Protein AF-A0A7Y8ILN4-F1 (afdb_monomer_lite)

pLDDT: mean 87.77, std 12.15, range [34.78, 97.06]

Secondary structure (DSSP, 8-state):
---PPPHHHHHHHHHHHHHHTT--HHHHIIIIIHHHHHHHS-HHHHHHHHHHTTS-PPPTTS-HHHHHHHHHHHHHHHTT--

Structure (mmCIF, N/CA/C/O backbone):
data_AF-A0A7Y8ILN4-F1
#
_entry.id   AF-A0A7Y8ILN4-F1
#
loop_
_atom_site.group_PDB
_atom_site.id
_atom_site.type_symbol
_atom_site.label_atom_id
_atom_site.label_alt_id
_atom_site.label_comp_id
_atom_site.label_asym_id
_atom_site.label_entity_id
_atom_site.label_seq_id
_atom_site.pdbx_PDB_ins_code
_atom_site.Cartn_x
_atom_site.Cartn_y
_atom_site.Cartn_z
_atom_site.occupancy
_atom_site.B_iso_or_equiv
_atom_site.auth_seq_id
_atom_site.auth_comp_id
_atom_site.auth_asym_id
_atom_site.auth_atom_id
_atom_site.pdbx_PDB_model_num
ATOM 1 N N . MET A 1 1 ? -11.806 14.178 -19.211 1.00 34.78 1 MET A N 1
ATOM 2 C CA . MET A 1 1 ? -11.254 12.809 -19.265 1.00 34.78 1 MET A CA 1
ATOM 3 C C . MET A 1 1 ? -11.408 12.234 -17.876 1.00 34.78 1 MET A C 1
ATOM 5 O O . MET A 1 1 ? -10.843 12.803 -16.952 1.00 34.78 1 MET A O 1
ATOM 9 N N . SER A 1 2 ? -12.252 11.221 -17.698 1.00 37.44 2 SER A N 1
ATOM 10 C CA . SER A 1 2 ? -12.379 10.539 -16.410 1.00 37.44 2 SER A CA 1
ATOM 11 C C . SER A 1 2 ? -11.047 9.846 -16.136 1.00 37.44 2 SER A C 1
ATOM 13 O O . SER A 1 2 ? -10.663 8.971 -16.909 1.00 37.44 2 SER A O 1
ATOM 15 N N . LYS A 1 3 ? -10.309 10.305 -15.121 1.00 45.81 3 LYS A N 1
ATOM 16 C CA . LYS A 1 3 ? -9.078 9.658 -14.656 1.00 45.81 3 LYS A CA 1
ATOM 17 C C . LYS A 1 3 ? -9.488 8.230 -14.277 1.00 45.81 3 LYS A C 1
ATOM 19 O O . LYS A 1 3 ? -10.330 8.071 -13.395 1.00 45.81 3 LYS A O 1
ATOM 24 N N . GLN A 1 4 ? -9.056 7.215 -15.031 1.00 53.44 4 GLN A N 1
ATOM 25 C CA . GLN A 1 4 ? -9.245 5.836 -14.575 1.00 53.44 4 GLN A CA 1
ATOM 26 C C . GLN A 1 4 ? -8.545 5.738 -13.224 1.00 53.44 4 GLN A C 1
ATOM 28 O O . GLN A 1 4 ? -7.434 6.246 -13.096 1.00 53.44 4 GLN A O 1
ATOM 33 N N . ALA A 1 5 ? -9.223 5.172 -12.225 1.00 62.84 5 ALA A N 1
ATOM 34 C CA . ALA A 1 5 ? -8.611 4.978 -10.920 1.00 62.84 5 ALA A CA 1
ATOM 35 C C . ALA A 1 5 ? -7.349 4.133 -11.122 1.00 62.84 5 ALA A C 1
ATOM 37 O O . ALA A 1 5 ? -7.417 3.062 -11.737 1.00 62.84 5 ALA A O 1
ATOM 38 N N . SER A 1 6 ? -6.210 4.654 -10.678 1.00 76.00 6 SER A N 1
ATOM 39 C CA . SER A 1 6 ? -4.930 3.974 -10.816 1.00 76.00 6 SER A CA 1
ATOM 40 C C . SER A 1 6 ? -4.962 2.661 -10.030 1.00 76.00 6 SER A C 1
ATOM 42 O O . SER A 1 6 ? -5.770 2.477 -9.115 1.00 76.00 6 SER A O 1
ATOM 44 N N . ALA A 1 7 ? -4.056 1.739 -10.355 1.00 77.00 7 ALA A N 1
ATOM 45 C CA . ALA A 1 7 ? -3.847 0.551 -9.535 1.00 77.00 7 ALA A CA 1
ATOM 46 C C . ALA A 1 7 ? -3.637 0.949 -8.056 1.00 77.00 7 ALA A C 1
ATOM 48 O O . ALA A 1 7 ? -4.248 0.430 -7.126 1.00 77.00 7 ALA A O 1
ATOM 49 N N . LEU A 1 8 ? -2.847 1.987 -7.824 1.00 88.25 8 LEU A N 1
ATOM 50 C CA . LEU A 1 8 ? -2.575 2.443 -6.473 1.00 88.25 8 LEU A CA 1
ATOM 51 C C . LEU A 1 8 ? -3.822 3.003 -5.755 1.00 88.25 8 LEU A C 1
ATOM 53 O O . LEU A 1 8 ? -3.948 2.820 -4.545 1.00 88.25 8 LEU A O 1
ATOM 57 N N . ASP A 1 9 ? -4.783 3.583 -6.481 1.00 90.12 9 ASP A N 1
ATOM 58 C CA . ASP A 1 9 ? -6.017 4.125 -5.895 1.00 90.12 9 ASP A CA 1
ATOM 59 C C . ASP A 1 9 ? -6.822 3.028 -5.196 1.00 90.12 9 ASP A C 1
ATOM 61 O O . ASP A 1 9 ? -7.288 3.224 -4.075 1.00 90.12 9 ASP A O 1
ATOM 65 N N . GLY A 1 10 ? -6.961 1.854 -5.818 1.00 90.81 10 GLY A N 1
ATOM 66 C CA . GLY A 1 10 ? -7.686 0.733 -5.216 1.00 90.81 10 GLY A CA 1
ATOM 67 C C . GLY A 1 10 ? -7.050 0.264 -3.906 1.00 90.81 10 GLY A C 1
ATOM 68 O O . GLY A 1 10 ? -7.752 -0.011 -2.931 1.00 90.81 10 GLY A O 1
ATOM 69 N N . LEU A 1 11 ? -5.717 0.229 -3.860 1.00 93.25 11 LEU A N 1
ATOM 70 C CA . LEU A 1 11 ? -4.966 -0.134 -2.662 1.00 93.25 11 LEU A CA 1
ATOM 71 C C . LEU A 1 11 ? -5.129 0.900 -1.538 1.00 93.25 11 LEU A C 1
ATOM 73 O O . LEU A 1 11 ? -5.284 0.524 -0.377 1.00 93.25 11 LEU A O 1
ATOM 77 N N . ILE A 1 12 ? -5.142 2.189 -1.883 1.00 93.75 12 ILE A N 1
ATOM 78 C CA . ILE A 1 12 ? -5.350 3.285 -0.929 1.00 93.75 12 ILE A CA 1
ATOM 79 C C . ILE A 1 12 ? -6.756 3.221 -0.328 1.00 93.75 12 ILE A C 1
ATOM 81 O O . ILE A 1 12 ? -6.887 3.250 0.893 1.00 93.75 12 ILE A O 1
ATOM 85 N N . HIS A 1 13 ? -7.795 3.054 -1.153 1.00 94.50 13 HIS A N 1
ATOM 86 C CA . HIS A 1 13 ? -9.176 2.947 -0.664 1.00 94.50 13 HIS A CA 1
ATOM 87 C C . HIS A 1 13 ? -9.357 1.748 0.276 1.00 94.50 13 HIS A C 1
ATOM 89 O O . HIS A 1 13 ? -10.038 1.851 1.296 1.00 94.50 13 HIS A O 1
ATOM 95 N N . LEU A 1 14 ? -8.723 0.613 -0.036 1.00 94.62 14 LEU A N 1
ATOM 96 C CA . LEU A 1 14 ? -8.753 -0.564 0.831 1.00 94.62 14 LEU A CA 1
ATOM 97 C C . LEU A 1 14 ? -8.083 -0.293 2.186 1.00 94.62 14 LEU A C 1
ATOM 99 O O . LEU A 1 14 ? -8.619 -0.678 3.226 1.00 94.62 14 LEU A O 1
ATOM 103 N N . ALA A 1 15 ? -6.937 0.390 2.184 1.00 95.31 15 ALA A N 1
ATOM 104 C CA . ALA A 1 15 ? -6.236 0.744 3.412 1.00 95.31 15 ALA A CA 1
ATOM 105 C C . ALA A 1 15 ? -7.019 1.755 4.267 1.00 95.31 15 ALA A C 1
ATOM 107 O O . ALA A 1 15 ? -7.084 1.585 5.482 1.00 95.31 15 ALA A O 1
ATOM 108 N N . GLN A 1 16 ? -7.677 2.740 3.645 1.00 94.75 16 GLN A N 1
ATOM 109 C CA . GLN A 1 16 ? -8.574 3.679 4.332 1.00 94.75 16 GLN A CA 1
ATOM 110 C C . GLN A 1 16 ? -9.737 2.946 5.008 1.00 94.75 16 GLN A C 1
ATOM 112 O O . GLN A 1 16 ? -9.957 3.116 6.204 1.00 94.75 16 GLN A O 1
ATOM 117 N N . ALA A 1 17 ? -10.428 2.067 4.276 1.00 95.19 17 ALA A N 1
ATOM 118 C CA . ALA A 1 17 ? -11.556 1.309 4.814 1.00 95.19 17 ALA A CA 1
ATOM 119 C C . ALA A 1 17 ? -11.149 0.410 5.997 1.00 95.19 17 ALA A C 1
ATOM 121 O O . ALA A 1 17 ? -11.872 0.304 6.986 1.00 95.19 17 ALA A O 1
ATOM 122 N N . ALA A 1 18 ? -9.974 -0.219 5.927 1.00 95.62 18 ALA A N 1
ATOM 123 C CA . ALA A 1 18 ? -9.448 -1.017 7.030 1.00 95.62 18 ALA A CA 1
ATOM 124 C C . ALA A 1 18 ? -9.062 -0.155 8.244 1.00 95.62 18 ALA A C 1
ATOM 126 O O . ALA A 1 18 ? -9.347 -0.538 9.379 1.00 95.62 18 ALA A O 1
ATOM 127 N N . ALA A 1 19 ? -8.469 1.021 8.017 1.00 93.94 19 ALA A N 1
ATOM 128 C CA . ALA A 1 19 ? -8.165 1.966 9.085 1.00 93.94 19 ALA A CA 1
ATOM 129 C C . ALA A 1 19 ? -9.440 2.461 9.792 1.00 93.94 19 ALA A C 1
ATOM 131 O O . ALA A 1 19 ? -9.476 2.524 11.019 1.00 93.94 19 ALA A O 1
ATOM 132 N N . GLU A 1 20 ? -10.511 2.738 9.044 1.00 94.81 20 GLU A N 1
ATOM 133 C CA . GLU A 1 20 ? -11.825 3.098 9.597 1.00 94.81 20 GLU A CA 1
ATOM 134 C C . GLU A 1 20 ? -12.462 1.970 10.414 1.00 94.81 20 GLU A C 1
ATOM 136 O O . GLU A 1 20 ? -13.127 2.227 11.418 1.00 94.81 20 GLU A O 1
ATOM 141 N N . ALA A 1 21 ? -12.236 0.718 10.014 1.00 94.81 21 ALA A N 1
ATOM 142 C CA . ALA A 1 21 ? -12.707 -0.461 10.734 1.00 94.81 21 ALA A CA 1
ATOM 143 C C . ALA A 1 21 ? -11.888 -0.783 12.002 1.00 94.81 21 ALA A C 1
ATOM 145 O O . ALA A 1 21 ? -12.282 -1.659 12.771 1.00 94.81 21 ALA A O 1
ATOM 146 N N . GLY A 1 22 ? -10.770 -0.087 12.243 1.00 93.31 22 GLY A N 1
ATOM 147 C CA . GLY A 1 22 ? -9.866 -0.361 13.364 1.00 93.31 22 GLY A CA 1
ATOM 148 C C . GLY A 1 22 ? -8.998 -1.608 13.169 1.00 93.31 22 GLY A C 1
ATOM 149 O O . GLY A 1 22 ? -8.461 -2.139 14.141 1.00 93.31 22 GLY A O 1
ATOM 150 N N . GLU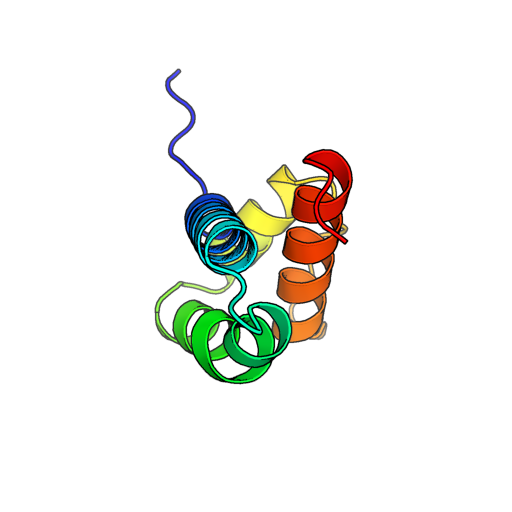 A 1 23 ? -8.864 -2.079 11.929 1.00 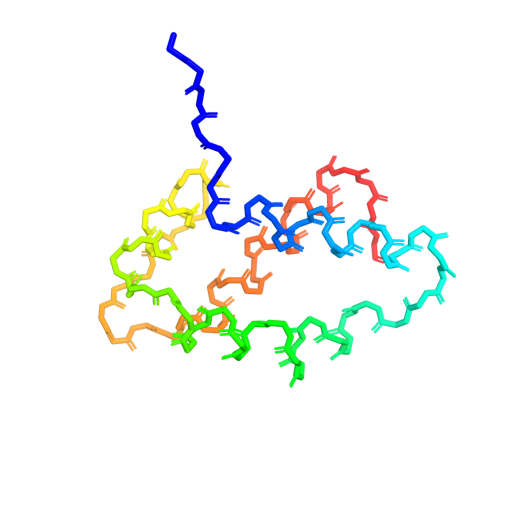93.81 23 GLU A N 1
ATOM 151 C CA . GLU A 1 23 ? -7.988 -3.193 11.578 1.00 93.81 23 GLU A CA 1
ATOM 152 C C . GLU A 1 23 ? -6.521 -2.744 11.549 1.00 93.81 23 GLU A C 1
ATOM 154 O O . GLU A 1 23 ? -6.205 -1.586 11.257 1.00 93.81 23 GLU A O 1
ATOM 159 N N . ASP A 1 24 ? -5.598 -3.684 11.774 1.00 94.69 24 ASP A N 1
ATOM 160 C CA . ASP A 1 24 ? -4.162 -3.458 11.555 1.00 94.69 24 ASP A CA 1
ATOM 161 C C . ASP A 1 24 ? -3.845 -3.457 10.047 1.00 94.69 24 ASP A C 1
ATOM 163 O O . ASP A 1 24 ? -3.248 -4.381 9.478 1.00 94.69 24 ASP A O 1
ATOM 167 N N . TRP A 1 25 ? -4.308 -2.399 9.379 1.00 94.62 25 TRP A N 1
ATOM 168 C CA . TRP A 1 25 ? -4.208 -2.212 7.938 1.00 94.62 25 TRP A CA 1
ATOM 169 C C . TRP A 1 25 ? -2.757 -2.191 7.463 1.00 94.62 25 TRP A C 1
ATOM 171 O O . TRP A 1 25 ? -2.482 -2.662 6.364 1.00 94.62 25 TRP A O 1
ATOM 181 N N . LEU A 1 26 ? -1.811 -1.711 8.278 1.00 95.19 26 LEU A N 1
ATOM 182 C CA . LEU A 1 26 ? -0.398 -1.658 7.905 1.00 95.19 26 LEU A CA 1
ATOM 183 C C . LEU A 1 26 ? 0.205 -3.066 7.825 1.00 95.19 26 LEU A C 1
ATOM 185 O O . LEU A 1 26 ? 0.967 -3.374 6.902 1.00 95.19 26 LEU A O 1
ATOM 189 N N . THR A 1 27 ? -0.173 -3.953 8.749 1.00 95.81 27 THR A N 1
ATOM 190 C CA . THR A 1 27 ? 0.192 -5.372 8.669 1.00 95.81 27 THR A CA 1
ATOM 191 C C . THR A 1 27 ? -0.431 -6.043 7.442 1.00 95.81 27 THR A C 1
ATOM 193 O O . THR A 1 27 ? 0.265 -6.787 6.741 1.00 95.81 27 THR A O 1
ATOM 196 N N . LEU A 1 28 ? -1.707 -5.774 7.141 1.00 96.56 28 LEU A N 1
ATOM 197 C CA . LEU A 1 28 ? -2.392 -6.316 5.958 1.00 96.56 28 LEU A CA 1
ATOM 198 C C . LEU A 1 28 ? -1.771 -5.815 4.645 1.00 96.56 28 LEU A C 1
ATOM 200 O O . LEU A 1 28 ? -1.495 -6.615 3.746 1.00 96.56 28 LEU A O 1
ATOM 204 N N . LEU A 1 29 ? -1.470 -4.518 4.571 1.00 96.56 29 LEU A N 1
ATOM 205 C CA . LEU A 1 29 ? -0.840 -3.858 3.432 1.00 96.56 29 LEU A CA 1
ATOM 206 C C . LEU A 1 29 ? 0.477 -4.541 3.060 1.00 96.56 29 LEU A C 1
ATOM 208 O O . LEU A 1 29 ? 0.651 -4.972 1.919 1.00 96.56 29 LEU A O 1
ATOM 212 N N . ARG A 1 30 ? 1.378 -4.693 4.038 1.00 96.12 30 ARG A N 1
ATOM 213 C CA . ARG A 1 30 ? 2.718 -5.264 3.833 1.00 96.12 30 ARG A CA 1
ATOM 214 C C . ARG A 1 30 ? 2.691 -6.759 3.536 1.00 96.12 30 ARG A C 1
ATOM 216 O O . ARG A 1 30 ? 3.467 -7.240 2.715 1.00 96.12 30 ARG A O 1
ATOM 223 N N . ARG A 1 31 ? 1.839 -7.520 4.230 1.00 97.06 31 ARG A N 1
ATOM 224 C CA . ARG A 1 31 ? 1.858 -8.992 4.154 1.00 97.06 31 ARG A CA 1
ATOM 225 C C . ARG A 1 31 ? 0.999 -9.567 3.040 1.00 97.06 31 ARG A C 1
ATOM 227 O O . ARG A 1 31 ? 1.265 -10.688 2.616 1.00 97.06 31 ARG A O 1
ATOM 234 N N . GLN A 1 32 ? -0.039 -8.854 2.614 1.00 96.50 32 GLN A N 1
ATOM 235 C CA . GLN A 1 32 ? -1.051 -9.413 1.721 1.00 96.50 32 GLN A CA 1
ATOM 236 C C . GLN A 1 32 ? -1.276 -8.530 0.504 1.00 96.50 32 GLN A C 1
ATOM 238 O O . GLN A 1 32 ? -1.079 -8.995 -0.617 1.00 96.50 32 GLN A O 1
ATOM 243 N N . TRP A 1 33 ? -1.648 -7.266 0.706 1.00 96.25 33 TRP A N 1
ATOM 244 C CA . TRP A 1 33 ? -2.122 -6.447 -0.404 1.00 96.25 33 TRP A CA 1
ATOM 245 C C . TRP A 1 33 ? -0.996 -6.077 -1.372 1.00 96.25 33 TRP A C 1
ATOM 247 O O . TRP A 1 33 ? -1.105 -6.408 -2.546 1.00 96.25 33 TRP A O 1
ATOM 257 N N . ILE A 1 34 ? 0.122 -5.502 -0.916 1.00 95.81 34 ILE A N 1
ATOM 258 C CA . ILE A 1 34 ? 1.245 -5.156 -1.811 1.00 95.81 34 ILE A CA 1
ATOM 259 C C . ILE A 1 34 ? 1.764 -6.386 -2.584 1.00 95.81 34 ILE A C 1
ATOM 261 O O . ILE A 1 34 ? 1.860 -6.311 -3.811 1.00 95.81 34 ILE A O 1
ATOM 265 N N . PRO A 1 35 ? 2.041 -7.543 -1.943 1.00 95.81 35 PRO A N 1
ATOM 266 C CA . PRO A 1 35 ? 2.455 -8.740 -2.674 1.00 95.81 35 PRO A CA 1
ATOM 267 C C . PRO A 1 35 ? 1.434 -9.235 -3.706 1.00 95.81 35 PRO A C 1
ATOM 269 O O . PRO A 1 35 ? 1.832 -9.735 -4.760 1.00 95.81 35 PRO A O 1
ATOM 272 N N . ALA A 1 36 ? 0.133 -9.129 -3.413 1.00 94.38 36 ALA A N 1
ATOM 273 C CA . ALA A 1 36 ? -0.923 -9.497 -4.353 1.00 94.38 36 ALA A CA 1
ATOM 274 C C . ALA A 1 36 ? -0.946 -8.541 -5.552 1.00 94.38 36 ALA A C 1
ATOM 276 O O . ALA A 1 36 ? -0.882 -8.991 -6.693 1.00 94.38 36 ALA A O 1
ATOM 277 N N . TRP A 1 37 ? -0.904 -7.233 -5.301 1.00 93.12 37 TRP A N 1
ATOM 278 C CA . TRP A 1 37 ? -0.865 -6.213 -6.345 1.00 93.12 37 TRP A CA 1
ATOM 279 C C . TRP A 1 37 ? 0.352 -6.363 -7.271 1.00 93.12 37 TRP A C 1
ATOM 281 O O . TRP A 1 37 ? 0.211 -6.323 -8.489 1.00 93.12 37 TRP A O 1
ATOM 291 N N . ILE A 1 38 ? 1.544 -6.619 -6.726 1.00 93.25 38 ILE A N 1
ATOM 292 C CA . ILE A 1 38 ? 2.752 -6.858 -7.537 1.00 93.25 38 ILE A CA 1
ATOM 293 C C . ILE A 1 38 ? 2.599 -8.085 -8.448 1.00 93.25 38 ILE A C 1
ATOM 295 O O . ILE A 1 38 ? 3.159 -8.119 -9.542 1.00 93.25 38 ILE A O 1
ATOM 299 N N . ARG A 1 39 ? 1.859 -9.105 -8.002 1.00 94.56 39 ARG A N 1
ATOM 300 C CA . ARG A 1 39 ? 1.620 -10.331 -8.773 1.00 94.56 39 ARG A CA 1
ATOM 301 C C . ARG A 1 39 ? 0.555 -10.147 -9.851 1.00 94.56 39 ARG A C 1
ATOM 303 O O . ARG A 1 39 ? 0.655 -10.762 -10.908 1.00 94.56 39 ARG A O 1
ATOM 310 N N . GLU A 1 40 ? -0.474 -9.365 -9.554 1.00 91.69 40 GLU A N 1
ATOM 311 C CA . GLU A 1 40 ? -1.659 -9.213 -10.399 1.00 91.69 40 GLU A CA 1
ATOM 312 C C . GLU A 1 40 ? -1.483 -8.155 -11.490 1.00 91.69 40 GLU A C 1
ATOM 314 O O . GLU A 1 40 ? -2.088 -8.276 -12.556 1.00 91.69 40 GLU A O 1
ATOM 319 N N . TYR A 1 41 ? -0.637 -7.146 -11.262 1.00 89.00 41 TYR A N 1
ATOM 320 C CA . TYR A 1 41 ? -0.499 -6.009 -12.167 1.00 89.00 41 TYR A CA 1
ATOM 321 C C . TYR A 1 41 ? 0.858 -5.982 -12.882 1.00 89.00 41 TYR A C 1
ATOM 323 O O . TYR A 1 41 ? 1.898 -6.261 -12.279 1.00 89.00 41 TYR A O 1
ATOM 331 N N . PRO A 1 42 ? 0.893 -5.587 -14.171 1.00 90.81 42 PRO A N 1
ATOM 332 C CA . PRO A 1 42 ? 2.148 -5.364 -14.876 1.00 90.81 42 PRO A CA 1
ATOM 333 C C . PRO A 1 42 ? 3.003 -4.304 -14.172 1.00 90.81 42 PRO A C 1
ATOM 335 O O . PRO A 1 42 ? 2.498 -3.244 -13.800 1.00 90.81 42 PRO A O 1
ATOM 338 N N . ARG A 1 43 ? 4.323 -4.529 -14.082 1.00 89.88 43 ARG A N 1
ATOM 339 C CA . ARG A 1 43 ? 5.259 -3.576 -13.454 1.00 89.88 43 ARG A CA 1
ATOM 340 C C . ARG A 1 43 ? 5.087 -2.150 -13.981 1.00 89.88 43 ARG A C 1
ATOM 342 O O . ARG A 1 43 ? 5.064 -1.222 -13.187 1.00 89.88 43 ARG A O 1
ATOM 349 N N . ALA A 1 44 ? 4.966 -1.983 -15.298 1.00 89.25 44 ALA A N 1
ATOM 350 C CA . ALA A 1 44 ? 4.829 -0.667 -15.921 1.00 89.25 44 ALA A CA 1
ATOM 351 C C . ALA A 1 44 ? 3.599 0.106 -15.409 1.00 89.25 44 ALA A C 1
ATOM 353 O O . ALA A 1 44 ? 3.707 1.298 -15.151 1.00 89.25 44 ALA A O 1
ATOM 354 N N . ALA A 1 45 ? 2.476 -0.582 -15.180 1.00 89.38 45 ALA A N 1
ATOM 355 C CA . ALA A 1 45 ? 1.264 0.031 -14.639 1.00 89.38 45 ALA A CA 1
ATOM 356 C C . ALA A 1 45 ? 1.436 0.455 -13.169 1.00 89.38 45 ALA A C 1
ATOM 358 O O . ALA A 1 45 ? 0.928 1.496 -12.755 1.00 89.38 45 ALA A O 1
ATOM 359 N N . LEU A 1 46 ? 2.183 -0.325 -12.378 1.00 90.19 46 LEU A N 1
ATOM 360 C CA . LEU A 1 46 ? 2.508 0.021 -10.988 1.00 90.19 46 LEU A CA 1
ATOM 361 C C . LEU A 1 46 ? 3.454 1.228 -10.909 1.00 90.19 46 LEU A C 1
ATOM 363 O O . LEU A 1 46 ? 3.215 2.137 -10.124 1.00 90.19 46 LEU A O 1
ATOM 367 N N . VAL A 1 47 ? 4.489 1.257 -11.755 1.00 90.69 47 VAL A N 1
ATOM 368 C CA . VAL A 1 47 ? 5.426 2.387 -11.921 1.00 90.69 47 VAL A CA 1
ATOM 369 C C . VAL A 1 47 ? 4.659 3.671 -12.258 1.00 90.69 47 VAL A C 1
ATOM 371 O O . VAL A 1 47 ? 4.809 4.676 -11.569 1.00 90.69 47 VAL A O 1
ATOM 374 N N . GLU A 1 48 ? 3.791 3.618 -13.271 1.00 88.81 48 GLU A N 1
ATOM 375 C CA . GLU A 1 48 ? 2.943 4.744 -13.675 1.00 88.81 48 GLU A CA 1
ATOM 376 C C . GLU A 1 48 ? 2.055 5.224 -12.520 1.00 88.81 48 GLU A C 1
ATOM 378 O O . GLU A 1 48 ? 2.088 6.403 -12.173 1.00 88.81 48 GLU A O 1
ATOM 383 N N . SER A 1 49 ? 1.355 4.300 -11.854 1.00 89.19 49 SER A N 1
ATOM 384 C CA . SER A 1 49 ? 0.459 4.629 -10.736 1.00 89.19 49 SER A CA 1
ATOM 385 C C . SER A 1 49 ? 1.198 5.269 -9.553 1.00 89.19 49 SER A C 1
ATOM 387 O O . SER A 1 49 ? 0.685 6.204 -8.948 1.00 89.19 49 SER A O 1
ATOM 389 N N . ILE A 1 50 ? 2.41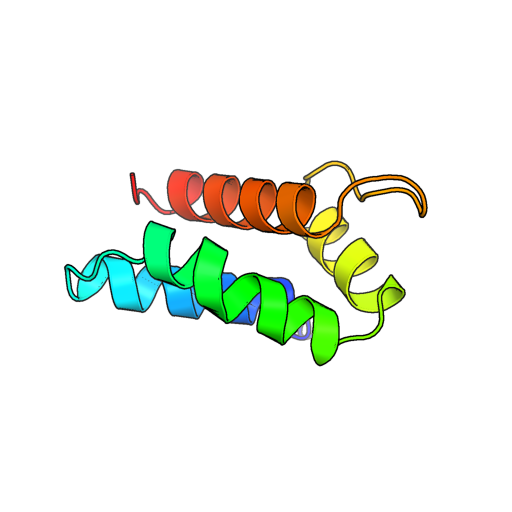5 4.816 -9.226 1.00 90.19 50 ILE A N 1
ATOM 390 C CA . ILE A 1 50 ? 3.248 5.445 -8.183 1.00 90.19 50 ILE A CA 1
ATOM 391 C C . ILE A 1 50 ? 3.632 6.875 -8.585 1.00 90.19 50 ILE A C 1
ATOM 393 O O . ILE A 1 50 ? 3.586 7.783 -7.754 1.00 90.19 50 ILE A O 1
ATOM 397 N N . GLY A 1 51 ? 3.982 7.085 -9.858 1.00 86.62 51 GLY A N 1
ATOM 398 C CA . GLY A 1 51 ? 4.308 8.407 -10.391 1.00 86.62 51 GLY A CA 1
ATOM 399 C C . GLY A 1 51 ? 3.134 9.391 -10.337 1.00 86.62 51 GLY A C 1
ATOM 400 O O . GLY A 1 51 ? 3.344 10.574 -10.072 1.00 86.62 51 GLY A O 1
ATOM 401 N N . GLU A 1 52 ? 1.897 8.919 -10.527 1.00 86.06 52 GLU A N 1
ATOM 402 C CA . GLU A 1 52 ? 0.695 9.761 -10.418 1.00 86.06 52 GLU A CA 1
ATOM 403 C C . GLU A 1 52 ? 0.464 10.318 -9.008 1.00 86.06 52 GLU A C 1
ATOM 405 O O . GLU A 1 52 ? -0.085 11.413 -8.870 1.00 86.06 52 GLU A O 1
ATOM 410 N N . TRP A 1 53 ? 0.905 9.593 -7.979 1.00 80.69 53 TRP A N 1
ATOM 411 C CA . TRP A 1 53 ? 0.805 9.991 -6.573 1.00 80.69 53 TRP A CA 1
ATOM 412 C C . TRP A 1 53 ? 1.956 10.896 -6.111 1.00 80.69 53 TRP A C 1
ATOM 414 O O . TRP A 1 53 ? 2.112 11.162 -4.923 1.00 80.69 53 TRP A O 1
ATOM 424 N N . GLY A 1 54 ? 2.781 11.388 -7.042 1.00 72.50 54 GLY A N 1
ATOM 425 C CA . GLY A 1 54 ? 3.857 12.335 -6.739 1.00 72.50 54 GLY A CA 1
ATOM 426 C C . GLY A 1 54 ? 5.039 11.719 -5.988 1.00 72.50 54 GLY A C 1
ATOM 427 O O . GLY A 1 54 ? 5.954 12.438 -5.582 1.00 72.50 54 GLY A O 1
ATOM 428 N N . VAL A 1 55 ? 5.058 10.393 -5.831 1.00 79.94 55 VAL A N 1
ATOM 429 C CA . VAL A 1 55 ? 6.212 9.655 -5.319 1.00 79.94 55 VAL A CA 1
ATOM 430 C C . VAL A 1 55 ? 7.179 9.387 -6.465 1.00 79.94 55 VAL A C 1
ATOM 432 O O . VAL A 1 55 ? 6.791 9.235 -7.625 1.00 79.94 55 VAL A O 1
ATOM 435 N N . ARG A 1 56 ? 8.477 9.327 -6.149 1.00 80.25 56 ARG A N 1
ATOM 436 C CA . ARG A 1 56 ? 9.487 8.902 -7.119 1.00 80.25 56 ARG A CA 1
ATOM 437 C C . ARG A 1 56 ? 9.121 7.512 -7.639 1.00 80.25 56 ARG A C 1
ATOM 439 O O . ARG A 1 56 ? 9.171 6.530 -6.903 1.00 80.25 56 ARG A O 1
ATOM 446 N N . SER A 1 57 ? 8.793 7.457 -8.923 1.00 80.88 57 SER A N 1
ATOM 447 C CA . SER A 1 57 ? 8.517 6.211 -9.619 1.00 80.88 57 SER A CA 1
ATOM 448 C C . SER A 1 57 ? 9.752 5.301 -9.608 1.00 80.88 57 SER A C 1
ATOM 450 O O . SER A 1 57 ? 10.836 5.776 -9.965 1.00 80.88 57 SER A O 1
ATOM 452 N N . PRO A 1 58 ? 9.610 4.013 -9.243 1.00 84.62 58 PRO A N 1
ATOM 453 C CA . PRO A 1 58 ? 10.755 3.132 -9.100 1.00 84.62 58 PRO A CA 1
ATOM 454 C C . PRO A 1 58 ? 11.373 2.729 -10.452 1.00 84.62 58 PRO A C 1
ATOM 456 O O . PRO A 1 58 ? 10.648 2.433 -11.408 1.00 84.62 58 PRO A O 1
ATOM 459 N N . THR A 1 59 ? 12.705 2.653 -10.539 1.00 83.62 59 THR A N 1
ATOM 460 C CA . THR A 1 59 ? 13.434 2.039 -11.670 1.00 83.62 59 THR A CA 1
ATOM 461 C C . THR A 1 59 ? 13.331 0.506 -11.631 1.00 83.62 59 THR A C 1
ATOM 463 O O . THR A 1 59 ? 12.855 -0.051 -10.640 1.00 83.62 59 THR A O 1
ATOM 466 N N . PRO A 1 60 ? 13.724 -0.237 -12.686 1.00 80.06 60 PRO A N 1
ATOM 467 C CA . PRO A 1 60 ? 13.676 -1.704 -12.688 1.00 80.06 60 PRO A CA 1
ATOM 468 C C . PRO A 1 60 ? 14.408 -2.381 -11.517 1.00 80.06 60 PRO A C 1
ATOM 470 O O . PRO A 1 60 ? 13.972 -3.437 -11.069 1.00 80.06 60 PRO A O 1
ATOM 473 N N . GLU A 1 61 ? 15.475 -1.765 -11.016 1.00 80.38 61 GLU A N 1
ATOM 474 C CA . GLU A 1 61 ? 16.311 -2.249 -9.914 1.00 80.38 61 GLU A CA 1
ATOM 475 C C . GLU A 1 61 ? 15.771 -1.855 -8.530 1.00 80.38 61 GLU A C 1
ATOM 477 O O . GLU A 1 61 ? 16.185 -2.427 -7.523 1.00 80.38 61 GLU A O 1
ATOM 482 N N . GLU A 1 62 ? 14.863 -0.878 -8.467 1.00 86.69 62 GLU A N 1
ATOM 483 C CA . GLU A 1 62 ? 14.293 -0.378 -7.217 1.00 86.69 62 GLU A CA 1
ATOM 484 C C . GLU A 1 62 ? 13.160 -1.288 -6.706 1.00 86.69 62 GLU A C 1
ATOM 486 O O . GLU A 1 62 ? 12.361 -1.855 -7.471 1.00 86.69 62 GLU A O 1
ATOM 491 N N . ASP A 1 63 ? 13.096 -1.415 -5.377 1.00 91.69 63 ASP A N 1
ATOM 492 C CA . ASP A 1 63 ? 12.122 -2.245 -4.674 1.00 91.69 63 ASP A CA 1
ATOM 493 C C . ASP A 1 63 ? 10.703 -1.686 -4.852 1.00 91.69 63 ASP A C 1
ATOM 495 O O . ASP A 1 63 ? 10.316 -0.667 -4.274 1.00 91.69 63 ASP A O 1
ATOM 499 N N . MET A 1 64 ? 9.914 -2.390 -5.665 1.00 92.19 64 MET A N 1
ATOM 500 C CA . MET A 1 64 ? 8.529 -2.029 -5.952 1.00 92.19 64 MET A CA 1
ATOM 501 C C . MET A 1 64 ? 7.653 -2.079 -4.704 1.00 92.19 64 MET A C 1
ATOM 503 O O . MET A 1 64 ? 6.774 -1.237 -4.555 1.00 92.19 64 MET A O 1
ATOM 507 N N . ALA A 1 65 ? 7.883 -3.038 -3.804 1.00 94.06 65 ALA A N 1
ATOM 508 C CA . ALA A 1 65 ? 7.074 -3.162 -2.601 1.00 94.06 65 ALA A CA 1
ATOM 509 C C . ALA A 1 65 ? 7.281 -1.949 -1.692 1.00 94.06 65 ALA A C 1
ATOM 511 O O . ALA A 1 65 ? 6.304 -1.354 -1.241 1.00 94.06 65 ALA A O 1
ATOM 512 N N . ALA A 1 66 ? 8.535 -1.529 -1.510 1.00 93.56 66 ALA A N 1
ATOM 513 C CA . ALA A 1 66 ? 8.866 -0.335 -0.741 1.00 93.56 66 ALA A CA 1
ATOM 514 C C . ALA A 1 66 ? 8.286 0.946 -1.368 1.00 93.56 66 ALA A C 1
ATOM 516 O O . ALA A 1 66 ? 7.770 1.806 -0.654 1.00 93.56 66 ALA A O 1
ATOM 517 N N . ALA A 1 67 ? 8.328 1.072 -2.699 1.00 93.62 67 ALA A N 1
ATOM 518 C CA . ALA A 1 67 ? 7.775 2.230 -3.399 1.00 93.62 67 ALA A CA 1
ATOM 519 C C . ALA A 1 67 ? 6.239 2.296 -3.309 1.00 93.62 67 ALA A C 1
ATOM 521 O O . ALA A 1 67 ? 5.684 3.362 -3.041 1.00 93.62 67 ALA A O 1
ATOM 522 N N . MET A 1 68 ? 5.554 1.159 -3.476 1.00 93.38 68 MET A N 1
ATOM 523 C CA . MET A 1 68 ? 4.104 1.067 -3.287 1.00 93.38 68 MET A CA 1
ATOM 524 C C . MET A 1 68 ? 3.708 1.386 -1.846 1.00 93.38 68 MET A C 1
ATOM 526 O O . MET A 1 68 ? 2.772 2.149 -1.628 1.00 93.38 68 MET A O 1
ATOM 530 N N . GLU A 1 69 ? 4.434 0.843 -0.865 1.00 94.94 69 GLU A N 1
ATOM 531 C CA . GLU A 1 69 ? 4.198 1.142 0.546 1.00 94.94 69 GLU A CA 1
ATOM 532 C C . GLU A 1 69 ? 4.331 2.641 0.817 1.00 94.94 69 GLU A C 1
ATOM 534 O O . GLU A 1 69 ? 3.406 3.244 1.355 1.00 94.94 69 GLU A O 1
ATOM 539 N N . ALA A 1 70 ? 5.432 3.263 0.390 1.00 93.12 70 ALA A N 1
ATOM 540 C CA . ALA A 1 70 ? 5.658 4.692 0.586 1.00 93.12 70 ALA A CA 1
ATOM 541 C C . ALA A 1 70 ? 4.541 5.553 -0.023 1.00 93.12 70 ALA A C 1
ATOM 543 O O . ALA A 1 70 ? 4.119 6.531 0.593 1.00 93.12 70 ALA A O 1
ATOM 544 N N . ALA A 1 71 ? 4.034 5.178 -1.199 1.00 92.56 71 ALA A N 1
ATOM 545 C CA . ALA A 1 71 ? 2.961 5.910 -1.857 1.00 92.56 71 ALA A CA 1
ATOM 546 C C . ALA A 1 71 ? 1.609 5.762 -1.141 1.00 92.56 71 ALA A C 1
ATOM 548 O O . ALA A 1 71 ? 0.912 6.758 -0.954 1.00 92.56 71 ALA A O 1
ATOM 549 N N . VAL A 1 72 ? 1.275 4.565 -0.645 1.00 93.69 72 VAL A N 1
ATOM 550 C CA . VAL A 1 72 ? 0.079 4.372 0.194 1.00 93.69 72 VAL A CA 1
ATOM 551 C C . VAL A 1 72 ? 0.197 5.153 1.504 1.00 93.69 72 VAL A C 1
ATOM 553 O O . VAL A 1 72 ? -0.756 5.817 1.902 1.00 93.69 72 VAL A O 1
ATOM 556 N N . LEU A 1 73 ? 1.364 5.127 2.158 1.00 93.25 73 LEU A N 1
ATOM 557 C CA . LEU A 1 73 ? 1.600 5.875 3.396 1.00 93.25 73 LEU A CA 1
ATOM 558 C C . LEU A 1 73 ? 1.456 7.388 3.192 1.00 93.25 73 LEU A C 1
ATOM 560 O O . LEU A 1 73 ? 0.844 8.056 4.022 1.00 93.25 73 LEU A O 1
ATOM 564 N N . ALA A 1 74 ? 1.988 7.925 2.090 1.00 91.38 74 ALA A N 1
ATOM 565 C CA . ALA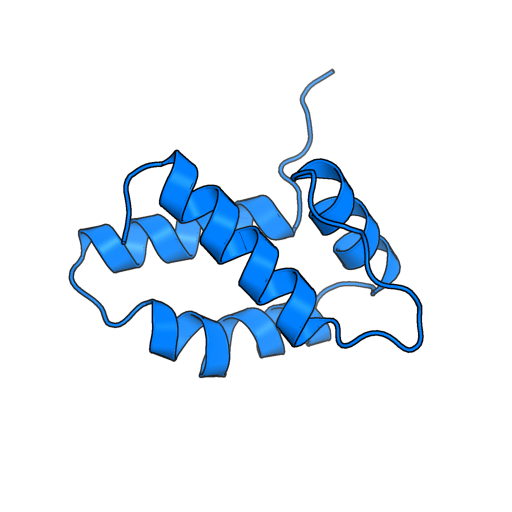 A 1 74 ? 1.842 9.336 1.750 1.00 91.38 74 ALA A CA 1
ATOM 566 C C . ALA A 1 74 ? 0.366 9.712 1.536 1.00 91.38 74 ALA A C 1
ATOM 568 O O . ALA A 1 74 ? -0.118 10.658 2.156 1.00 91.38 74 ALA A O 1
ATOM 569 N N . ALA A 1 75 ? -0.368 8.924 0.745 1.00 91.06 75 ALA A N 1
ATOM 570 C CA . ALA A 1 75 ? -1.784 9.167 0.473 1.00 91.06 75 ALA A CA 1
ATOM 571 C C . ALA A 1 75 ? -2.655 9.093 1.740 1.00 91.06 75 ALA A C 1
ATOM 573 O O . ALA A 1 75 ? -3.548 9.913 1.950 1.00 91.06 75 ALA A O 1
ATOM 574 N N . LEU A 1 76 ? -2.385 8.126 2.619 1.00 91.88 76 LEU A N 1
ATOM 575 C CA . LEU A 1 76 ? -3.086 7.985 3.894 1.00 91.88 76 LEU A CA 1
ATOM 576 C C . LEU A 1 76 ? -2.791 9.143 4.847 1.00 91.88 76 LEU A C 1
ATOM 578 O O . LEU A 1 76 ? -3.717 9.652 5.479 1.00 91.88 76 LEU A O 1
ATOM 582 N N . ALA A 1 77 ? -1.538 9.599 4.904 1.00 91.31 77 ALA A N 1
ATOM 583 C CA . ALA A 1 77 ? -1.156 10.762 5.696 1.00 91.31 77 ALA A CA 1
ATOM 584 C C . ALA A 1 77 ? -1.846 12.045 5.199 1.00 91.31 77 ALA A C 1
ATOM 586 O O . ALA A 1 77 ? -2.337 12.823 6.018 1.00 91.31 77 ALA A O 1
ATOM 587 N N . GLU A 1 78 ? -1.944 12.246 3.879 1.00 90.12 78 GLU A N 1
ATOM 588 C CA . GLU A 1 78 ? -2.707 13.352 3.276 1.00 90.12 78 GLU A CA 1
ATOM 589 C C . GLU A 1 78 ? -4.204 13.282 3.617 1.00 90.12 78 GLU A C 1
ATOM 591 O O . GLU A 1 78 ? -4.838 14.314 3.839 1.00 90.12 78 GLU A O 1
ATOM 596 N N . ALA A 1 79 ? -4.756 12.071 3.727 1.00 88.06 79 ALA A N 1
ATOM 597 C CA . ALA A 1 79 ? -6.143 11.828 4.119 1.00 88.06 79 ALA A CA 1
ATOM 598 C C . ALA A 1 79 ? -6.383 11.837 5.647 1.00 88.06 79 ALA A C 1
ATOM 600 O O . ALA A 1 79 ? -7.524 11.717 6.088 1.00 88.06 79 ALA A O 1
ATOM 601 N N . GLY A 1 80 ? -5.338 12.015 6.465 1.00 91.31 80 GLY A N 1
ATOM 602 C CA . GLY A 1 80 ? -5.442 12.135 7.924 1.00 91.31 80 GLY A CA 1
ATOM 603 C C . GLY A 1 80 ? -5.352 10.822 8.711 1.00 91.31 80 GLY A C 1
ATOM 604 O O . GLY A 1 80 ? -5.532 10.844 9.930 1.00 91.31 80 GLY A O 1
ATOM 605 N N . TYR A 1 81 ? -5.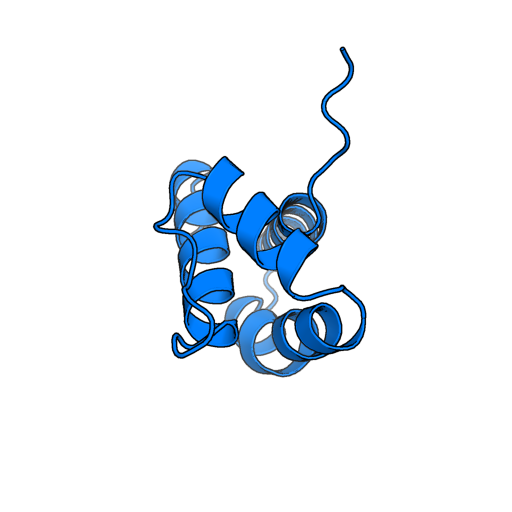036 9.703 8.058 1.00 84.00 81 TYR A N 1
ATOM 606 C CA . TYR A 1 81 ? -4.752 8.426 8.719 1.00 84.00 81 TYR A CA 1
ATOM 607 C C . TYR A 1 81 ? -3.279 8.391 9.165 1.00 84.00 81 TYR A C 1
ATOM 609 O O . TYR A 1 81 ? -2.400 8.914 8.477 1.00 84.00 81 TYR A O 1
ATOM 617 N N . ARG A 1 82 ? -3.002 7.822 10.345 1.00 69.81 82 ARG A N 1
ATOM 618 C CA . ARG A 1 82 ? -1.658 7.726 10.943 1.00 69.81 82 ARG A CA 1
ATOM 619 C C . ARG A 1 82 ? -1.310 6.293 11.302 1.00 69.81 82 ARG A C 1
ATOM 621 O O . ARG A 1 82 ? -2.237 5.568 11.725 1.00 69.81 82 ARG A 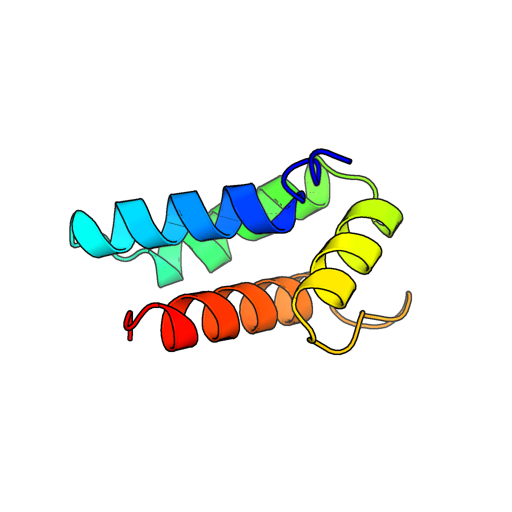O 1
#

Sequence (82 aa):
MSKQASALDGLIHLAQAAAEAGEDWLTLLRRQWIPAWIREYPRAALVESIGEWGVRSPTPEEDMAAAMEAAVLAALAEAGYR

Foldseek 3Di:
DPDDQALLNVLLVVLVVCVVVVHPSLCCLLPPVLVVSPVPDDLVSLLVSLVVLVFNRDDPPDDSSVSSSVSSVSSCVVVPHD

Radius of gyration: 12.15 Å; chains: 1; bounding box: 29×24×33 Å